Protein AF-A0A9P2P8I8-F1 (afdb_monomer_lite)

Secondary structure (DSSP, 8-state):
--EEEEE--SHHHHHHHHHHHHTT-EEEEE-SS-HHHHHHS-----PPPPHHHHHHHHHTT--TTTTTSPP--EEEEEEEPTTT--EEEEEEEE-

Sequence (95 aa):
MRRIAIVGAGQSGLQLGLGLLDTGYEVTMITNRTADEIRQGKVMSSQCMFHTALQTERDLGLNFWEEQCPAVEGIGLALVNPENGSKAFEWSALN

Organism: Acinetobacter baumannii (NCBI:txid470)

Radius of gyration: 18.87 Å; chains: 1; bounding box: 46×26×46 Å

Foldseek 3Di:
DDEEEDEDPDLVRVLVQLVCVVVPYHYHYHYPDDPVCVVVDDDPDPDDDDPVSVVSCVVSVNNPCPVPDDDPQKDKDFDADPPPRDTPDIDMDGD

Structure (mmCIF, N/CA/C/O backbone):
data_AF-A0A9P2P8I8-F1
#
_entry.id   AF-A0A9P2P8I8-F1
#
loop_
_atom_site.group_PDB
_atom_site.id
_atom_site.type_symbol
_atom_site.label_atom_id
_atom_site.label_alt_id
_atom_site.label_comp_id
_atom_site.label_asym_id
_atom_site.label_entity_id
_atom_site.label_seq_id
_atom_site.pdbx_PDB_ins_code
_atom_site.Cartn_x
_atom_site.Cartn_y
_atom_site.Cartn_z
_atom_site.occupancy
_atom_site.B_iso_or_equiv
_atom_site.auth_seq_id
_atom_site.auth_comp_id
_atom_site.auth_asym_id
_atom_site.auth_atom_id
_atom_site.pdbx_PDB_model_num
ATOM 1 N N . MET A 1 1 ? -15.891 -10.897 20.415 1.00 79.06 1 MET A N 1
ATOM 2 C CA . MET A 1 1 ? -15.146 -10.055 19.454 1.00 79.06 1 MET A CA 1
ATOM 3 C C . MET A 1 1 ? -13.676 -10.439 19.517 1.00 79.06 1 MET A C 1
ATOM 5 O O . MET A 1 1 ? -13.160 -10.539 20.624 1.00 79.06 1 MET A O 1
ATOM 9 N N . ARG A 1 2 ? -13.023 -10.729 18.384 1.00 92.81 2 ARG A N 1
ATOM 10 C CA . ARG A 1 2 ? -11.568 -10.977 18.343 1.00 92.81 2 ARG A CA 1
ATOM 11 C C . ARG A 1 2 ? -10.847 -9.646 18.105 1.00 92.81 2 ARG A C 1
ATOM 13 O O . ARG A 1 2 ? -11.363 -8.816 17.362 1.00 92.81 2 ARG A O 1
ATOM 20 N N . ARG A 1 3 ? -9.679 -9.472 18.727 1.00 97.75 3 ARG A N 1
ATOM 21 C CA . ARG A 1 3 ? -8.797 -8.311 18.539 1.00 97.75 3 ARG A CA 1
ATOM 22 C C . ARG A 1 3 ? -7.639 -8.697 17.637 1.00 97.75 3 ARG A C 1
ATOM 24 O O . ARG A 1 3 ? -7.036 -9.746 17.861 1.00 97.75 3 ARG A O 1
ATOM 31 N N . ILE A 1 4 ? -7.341 -7.874 16.640 1.00 98.38 4 ILE A N 1
ATOM 32 C CA . ILE A 1 4 ? -6.299 -8.141 15.648 1.00 98.38 4 ILE A CA 1
ATOM 33 C C . ILE A 1 4 ? -5.331 -6.961 15.630 1.00 98.38 4 ILE A C 1
ATOM 35 O O . ILE A 1 4 ? -5.727 -5.826 15.381 1.00 98.38 4 ILE A O 1
ATOM 39 N N . ALA A 1 5 ? -4.055 -7.235 15.895 1.00 98.19 5 ALA A N 1
ATOM 40 C CA . ALA A 1 5 ? -2.982 -6.263 15.737 1.00 98.19 5 ALA A CA 1
ATOM 41 C C . ALA A 1 5 ? -2.267 -6.497 14.400 1.00 98.19 5 ALA A C 1
ATOM 43 O O . ALA A 1 5 ? -1.893 -7.628 14.088 1.00 98.19 5 ALA A O 1
ATOM 44 N N . ILE A 1 6 ? -2.065 -5.430 13.630 1.00 98.38 6 ILE A N 1
ATOM 45 C CA . ILE A 1 6 ? -1.362 -5.437 12.345 1.00 98.38 6 ILE A CA 1
ATOM 46 C C . ILE A 1 6 ? -0.135 -4.535 12.474 1.00 98.38 6 ILE A C 1
ATOM 48 O O . ILE A 1 6 ? -0.251 -3.372 12.858 1.00 98.38 6 ILE A O 1
ATOM 52 N N . VAL A 1 7 ? 1.046 -5.068 12.157 1.00 97.88 7 VAL A N 1
ATOM 53 C CA . VAL A 1 7 ? 2.302 -4.305 12.142 1.00 97.88 7 VAL A CA 1
ATOM 54 C C . VAL A 1 7 ? 2.632 -3.934 10.697 1.00 97.88 7 VAL A C 1
ATOM 56 O O . VAL A 1 7 ? 3.039 -4.785 9.912 1.00 97.88 7 VAL A O 1
ATOM 59 N N . GLY A 1 8 ? 2.459 -2.657 10.361 1.00 96.00 8 GLY A N 1
ATOM 60 C CA . GLY A 1 8 ? 2.714 -2.072 9.046 1.00 96.00 8 GLY A CA 1
ATOM 61 C C . GLY A 1 8 ? 1.458 -1.483 8.398 1.00 96.00 8 GLY A C 1
ATOM 62 O O . GLY A 1 8 ? 0.542 -2.212 8.037 1.00 96.00 8 GLY A O 1
ATOM 63 N N . ALA A 1 9 ? 1.460 -0.165 8.168 1.00 94.31 9 ALA A N 1
ATOM 64 C CA . ALA A 1 9 ? 0.372 0.574 7.512 1.00 94.31 9 ALA A CA 1
ATOM 65 C C . ALA A 1 9 ? 0.647 0.855 6.017 1.00 94.31 9 ALA A C 1
ATOM 67 O O . ALA A 1 9 ? 0.394 1.951 5.524 1.00 94.31 9 ALA A O 1
ATOM 68 N N . GLY A 1 10 ? 1.233 -0.113 5.305 1.00 92.50 10 GLY A N 1
ATOM 69 C CA . GLY A 1 10 ? 1.344 -0.072 3.840 1.00 92.50 10 GLY A CA 1
ATOM 70 C C . GLY A 1 10 ? 0.045 -0.512 3.154 1.00 92.50 10 GLY A C 1
ATOM 71 O O . GLY A 1 10 ? -0.934 -0.810 3.834 1.00 92.50 10 GLY A O 1
ATOM 72 N N . GLN A 1 11 ? 0.054 -0.622 1.820 1.00 91.69 11 GLN A N 1
ATOM 73 C CA . GLN A 1 11 ? -1.124 -1.012 1.024 1.00 91.69 11 GLN A CA 1
ATOM 74 C C . GLN A 1 11 ? -1.824 -2.275 1.552 1.00 91.69 11 GLN A C 1
ATOM 76 O O . GLN A 1 11 ? -2.996 -2.230 1.914 1.00 91.69 11 GLN A O 1
ATOM 81 N N . SER A 1 12 ? -1.092 -3.382 1.702 1.00 92.38 12 SER A N 1
ATOM 82 C CA . SER A 1 12 ? -1.667 -4.645 2.188 1.00 92.38 12 SER A CA 1
ATOM 83 C C . SER A 1 12 ? -2.211 -4.553 3.617 1.00 92.38 12 SER A C 1
ATOM 85 O O . SER A 1 12 ? -3.283 -5.083 3.903 1.00 92.38 12 SER A O 1
ATOM 87 N N . GLY A 1 13 ? -1.492 -3.872 4.514 1.00 95.69 13 GLY A N 1
ATOM 88 C CA . GLY A 1 13 ? -1.898 -3.704 5.908 1.00 95.69 13 GLY A CA 1
ATOM 89 C C . GLY A 1 13 ? -3.170 -2.871 6.039 1.00 95.69 13 GLY A C 1
ATOM 90 O O . GLY A 1 13 ? -4.078 -3.259 6.769 1.00 95.69 13 GLY A O 1
ATOM 91 N N . LEU A 1 14 ? -3.264 -1.764 5.297 1.00 95.25 14 LEU A N 1
ATOM 92 C CA . LEU A 1 14 ? -4.447 -0.904 5.287 1.00 95.25 14 LEU A CA 1
ATOM 93 C C . LEU A 1 14 ? -5.662 -1.616 4.687 1.00 95.25 14 LEU A C 1
ATOM 95 O O . LEU A 1 14 ? -6.717 -1.596 5.313 1.00 95.25 14 LEU A O 1
ATOM 99 N N . GLN A 1 15 ? -5.515 -2.300 3.547 1.00 95.94 15 GLN A N 1
ATOM 100 C CA . GLN A 1 15 ? -6.615 -3.066 2.945 1.00 95.94 15 GLN A CA 1
ATOM 101 C C . GLN A 1 15 ? -7.127 -4.162 3.893 1.00 95.94 15 GLN A C 1
ATOM 103 O O . GLN A 1 15 ? -8.329 -4.256 4.140 1.00 95.94 15 GLN A O 1
ATOM 108 N N . LEU A 1 16 ? -6.221 -4.938 4.504 1.00 97.00 16 LEU A N 1
ATOM 109 C CA . LEU A 1 16 ? -6.589 -5.958 5.490 1.00 97.00 16 LEU A CA 1
ATOM 110 C C . LEU A 1 16 ? -7.272 -5.342 6.718 1.00 97.00 16 LEU A C 1
ATOM 112 O O . LEU A 1 16 ? -8.302 -5.837 7.169 1.00 97.00 16 LEU A O 1
ATOM 116 N N . GLY A 1 17 ? -6.696 -4.275 7.273 1.00 97.69 17 GLY A N 1
ATOM 117 C CA . GLY A 1 17 ? -7.209 -3.625 8.473 1.00 97.69 17 GLY A CA 1
ATOM 118 C C . GLY A 1 17 ? -8.597 -3.025 8.269 1.00 97.69 17 GLY A C 1
ATOM 119 O O . GLY A 1 17 ? -9.460 -3.206 9.123 1.00 97.69 17 GLY A O 1
ATOM 120 N N . LEU A 1 18 ? -8.827 -2.368 7.131 1.00 97.50 18 LEU A N 1
ATOM 121 C CA . LEU A 1 18 ? -10.121 -1.780 6.788 1.00 97.50 18 LEU A CA 1
ATOM 122 C C . LEU A 1 18 ? -11.180 -2.859 6.530 1.00 97.50 18 LEU A C 1
ATOM 124 O O . LEU A 1 18 ? -12.271 -2.755 7.079 1.00 97.50 18 LEU A O 1
ATOM 128 N N . GLY A 1 19 ? -10.850 -3.937 5.810 1.00 97.06 19 GLY A N 1
ATOM 129 C CA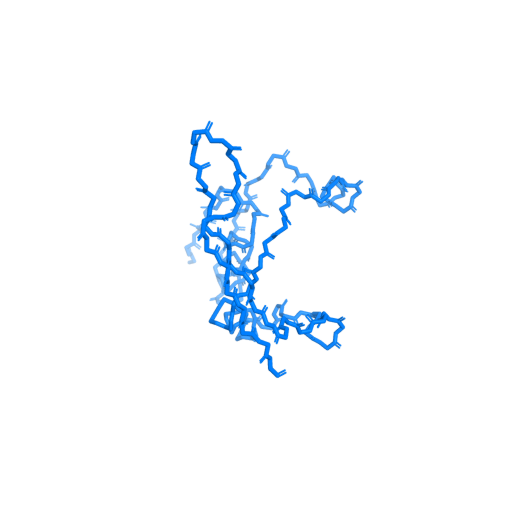 . GLY A 1 19 ? -11.784 -5.053 5.611 1.00 97.06 19 GLY A CA 1
ATOM 130 C C . GLY A 1 19 ? -12.128 -5.804 6.908 1.00 97.06 19 GLY A C 1
ATOM 131 O O . GLY A 1 19 ? -13.273 -6.193 7.139 1.00 97.06 19 GLY A O 1
ATOM 132 N N . LEU A 1 20 ? -11.160 -5.983 7.812 1.00 97.31 20 LEU A N 1
ATOM 133 C CA . LEU A 1 20 ? -11.426 -6.555 9.138 1.00 97.31 20 LEU A CA 1
ATOM 134 C C . LEU A 1 20 ? -12.292 -5.626 9.998 1.00 97.31 20 LEU A C 1
ATOM 136 O O . LEU A 1 20 ? -13.177 -6.094 10.712 1.00 97.31 20 LEU A O 1
ATOM 140 N N . LEU A 1 21 ? -12.057 -4.317 9.930 1.00 96.88 21 LEU A N 1
ATOM 141 C CA . LEU A 1 21 ? -12.871 -3.344 10.650 1.00 96.88 21 LEU A CA 1
ATOM 142 C C . LEU A 1 21 ? -14.321 -3.345 10.136 1.00 96.88 21 LEU A C 1
ATOM 144 O O . LEU A 1 21 ? -15.243 -3.400 10.947 1.00 96.88 21 LEU A O 1
ATOM 148 N N . ASP A 1 22 ? -14.519 -3.365 8.815 1.00 96.00 22 ASP A N 1
ATOM 149 C CA . ASP A 1 22 ? -15.839 -3.417 8.167 1.00 96.00 22 ASP A CA 1
ATOM 150 C C . ASP A 1 22 ? -16.634 -4.682 8.545 1.00 96.00 22 ASP A C 1
ATOM 152 O O . ASP A 1 22 ? -17.841 -4.646 8.774 1.00 96.00 22 ASP A O 1
ATOM 156 N N . THR A 1 23 ? -15.937 -5.802 8.749 1.00 95.62 23 THR A N 1
ATOM 157 C CA . THR A 1 23 ? -16.545 -7.069 9.197 1.00 95.62 23 THR A CA 1
ATOM 158 C C . THR A 1 23 ? -16.763 -7.167 10.717 1.00 95.62 23 THR A C 1
ATOM 160 O O . THR A 1 23 ? -17.205 -8.206 11.214 1.00 95.62 23 THR A O 1
ATOM 163 N N . GLY A 1 24 ? -16.499 -6.095 11.476 1.00 96.44 24 GLY A N 1
ATOM 164 C CA . GLY A 1 24 ? -16.817 -5.988 12.905 1.00 96.44 24 GLY A CA 1
ATOM 165 C C . GLY A 1 24 ? -15.725 -6.469 13.868 1.00 96.44 24 GLY A C 1
ATOM 166 O O . GLY A 1 24 ? -16.013 -6.741 15.039 1.00 96.44 24 GLY A O 1
ATOM 167 N N . TYR A 1 25 ? -14.476 -6.601 13.411 1.00 98.12 25 TYR A N 1
ATOM 168 C CA . TYR A 1 25 ? -13.335 -6.875 14.290 1.00 98.12 25 TYR A CA 1
ATOM 169 C C . TYR A 1 25 ? -12.787 -5.597 14.935 1.00 98.12 25 TYR A C 1
ATOM 171 O O . TYR A 1 25 ? -12.844 -4.508 14.372 1.00 98.12 25 TYR A O 1
ATOM 179 N N . GLU A 1 26 ? -12.177 -5.745 16.112 1.00 98.25 26 GLU A N 1
ATOM 180 C CA . GLU A 1 26 ? -11.382 -4.677 16.721 1.00 98.25 26 GLU A CA 1
ATOM 181 C C . GLU A 1 26 ? -9.956 -4.748 16.155 1.00 98.25 26 GLU A C 1
ATOM 183 O O . GLU A 1 26 ? -9.256 -5.748 16.347 1.00 98.25 26 GLU A O 1
ATOM 188 N N . VAL A 1 27 ? -9.531 -3.703 15.443 1.00 98.25 27 VAL A N 1
ATOM 189 C CA . VAL A 1 27 ? -8.246 -3.661 14.731 1.00 98.25 27 VAL A CA 1
ATOM 190 C C . VAL A 1 27 ? -7.327 -2.615 15.355 1.00 98.25 27 VAL A C 1
ATOM 192 O O . VAL A 1 27 ? -7.707 -1.463 15.535 1.00 98.25 27 VAL A O 1
ATOM 195 N N . THR A 1 28 ? -6.090 -3.006 15.659 1.00 97.88 28 THR A N 1
ATOM 196 C CA . THR A 1 28 ? -5.005 -2.089 16.036 1.00 97.88 28 THR A CA 1
ATOM 197 C C . THR A 1 28 ? -3.951 -2.081 14.938 1.00 97.88 28 THR A C 1
ATOM 199 O O . THR A 1 28 ? -3.357 -3.115 14.642 1.00 97.88 28 THR A O 1
ATOM 202 N N . MET A 1 29 ? -3.694 -0.913 14.352 1.00 97.50 29 MET A N 1
ATOM 203 C CA . MET A 1 29 ? -2.650 -0.721 13.345 1.00 97.50 29 MET A CA 1
ATOM 204 C C . MET A 1 29 ? -1.416 -0.088 13.986 1.00 97.50 29 MET A C 1
ATOM 206 O O . MET A 1 29 ? -1.514 0.964 14.614 1.00 97.50 29 MET A O 1
ATOM 210 N N . ILE A 1 30 ? -0.252 -0.706 13.804 1.00 97.50 30 ILE A N 1
ATOM 211 C CA . ILE A 1 30 ? 1.029 -0.205 14.304 1.00 97.50 30 ILE A CA 1
ATOM 212 C C . ILE A 1 30 ? 1.893 0.182 13.110 1.00 97.50 30 ILE A C 1
ATOM 214 O O . ILE A 1 30 ? 2.166 -0.631 12.232 1.00 97.50 30 ILE A O 1
ATOM 218 N N . THR A 1 31 ? 2.357 1.425 13.081 1.00 96.06 31 THR A N 1
ATOM 219 C CA . THR A 1 31 ? 3.255 1.937 12.044 1.00 96.06 31 THR A CA 1
ATOM 220 C C . THR A 1 31 ? 4.214 2.954 12.649 1.00 96.06 31 THR A C 1
ATOM 222 O O . THR A 1 31 ? 3.911 3.573 13.666 1.00 96.06 31 THR A O 1
ATOM 225 N N . ASN A 1 32 ? 5.384 3.122 12.037 1.00 96.00 32 ASN A N 1
ATOM 226 C CA . ASN A 1 32 ? 6.408 4.063 12.491 1.00 96.00 32 ASN A CA 1
ATOM 227 C C . ASN A 1 32 ? 6.219 5.488 11.942 1.00 96.00 32 ASN A C 1
ATOM 229 O O . ASN A 1 32 ? 7.126 6.302 12.083 1.00 96.00 32 ASN A O 1
ATOM 233 N N . ARG A 1 33 ? 5.099 5.758 11.260 1.00 93.62 33 ARG A N 1
ATOM 234 C CA . ARG A 1 33 ? 4.764 7.059 10.668 1.00 93.62 33 ARG A CA 1
ATOM 235 C C . ARG A 1 33 ? 3.309 7.405 10.928 1.00 93.62 33 ARG A C 1
ATOM 237 O O . ARG A 1 33 ? 2.436 6.547 10.806 1.00 93.62 33 ARG A O 1
ATOM 244 N N . THR A 1 34 ? 3.051 8.664 11.225 1.00 94.75 34 THR A N 1
ATOM 245 C CA . THR A 1 34 ? 1.706 9.234 11.312 1.00 94.75 34 THR A CA 1
ATOM 246 C C . THR A 1 34 ? 1.107 9.460 9.919 1.00 94.75 34 THR A C 1
ATOM 248 O O . THR A 1 34 ? 1.813 9.466 8.907 1.00 94.75 34 THR A O 1
ATOM 251 N N . ALA A 1 35 ? -0.209 9.679 9.856 1.00 92.81 35 ALA A N 1
ATOM 252 C CA . ALA A 1 35 ? -0.887 10.016 8.604 1.00 92.81 35 ALA A CA 1
ATOM 253 C C . ALA A 1 35 ? -0.351 11.322 7.983 1.00 92.81 35 ALA A C 1
ATOM 255 O O . ALA A 1 35 ? -0.173 11.392 6.767 1.00 92.81 35 ALA A O 1
ATOM 256 N N . ASP A 1 36 ? -0.028 12.325 8.808 1.00 96.31 36 ASP A N 1
ATOM 257 C CA . ASP A 1 36 ? 0.527 13.600 8.341 1.00 96.31 36 ASP A CA 1
ATOM 258 C C . ASP A 1 36 ? 1.941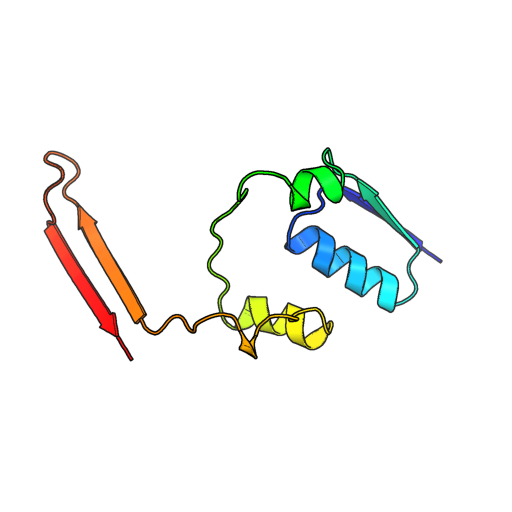 13.448 7.773 1.00 96.31 36 ASP A C 1
ATOM 260 O O . ASP A 1 36 ? 2.239 14.010 6.720 1.00 96.31 36 ASP A O 1
ATOM 264 N N . GLU A 1 37 ? 2.793 12.633 8.403 1.00 95.38 37 GLU A N 1
ATOM 265 C CA . GLU A 1 37 ? 4.132 12.331 7.880 1.00 95.38 37 GLU A CA 1
ATOM 266 C C . GLU A 1 37 ? 4.076 11.610 6.530 1.00 95.38 37 GLU A C 1
ATOM 268 O O . GLU A 1 37 ? 4.922 11.848 5.670 1.00 95.38 37 GLU A O 1
ATOM 273 N N . ILE A 1 38 ? 3.078 10.747 6.316 1.00 92.50 38 ILE A N 1
ATOM 274 C CA . ILE A 1 38 ? 2.853 10.101 5.016 1.00 92.50 38 ILE A CA 1
ATOM 275 C C . ILE A 1 38 ? 2.360 11.128 3.992 1.00 92.50 38 ILE A C 1
ATOM 277 O O . ILE A 1 38 ? 2.889 11.184 2.884 1.00 92.50 38 ILE A O 1
ATOM 281 N N . ARG A 1 39 ? 1.380 11.963 4.359 1.00 92.81 39 ARG A N 1
ATOM 282 C CA . ARG A 1 39 ? 0.767 12.958 3.465 1.00 92.81 39 ARG A CA 1
ATOM 283 C C . ARG A 1 39 ? 1.750 14.036 3.007 1.00 92.81 39 ARG A C 1
ATOM 285 O O . ARG A 1 39 ? 1.655 14.501 1.876 1.00 92.81 39 ARG A O 1
ATOM 292 N N . GLN A 1 40 ? 2.644 14.464 3.893 1.00 96.62 40 GLN A N 1
ATOM 293 C CA . GLN A 1 40 ? 3.614 15.536 3.640 1.00 96.62 40 GLN A CA 1
ATOM 294 C C . GLN A 1 40 ? 4.999 15.000 3.246 1.00 96.62 40 GLN A C 1
ATOM 296 O O . GLN A 1 40 ? 5.886 15.768 2.872 1.00 96.62 40 GLN A O 1
ATOM 301 N N . GLY A 1 41 ? 5.202 13.687 3.358 1.00 93.25 41 GLY A N 1
ATOM 302 C CA . GLY A 1 41 ? 6.456 13.021 3.053 1.00 93.25 41 GLY A CA 1
ATOM 303 C C . GLY A 1 41 ? 6.728 12.882 1.558 1.00 93.25 41 GLY A C 1
ATOM 304 O O . GLY A 1 41 ? 5.932 13.236 0.689 1.00 93.25 41 GLY A O 1
ATOM 305 N N . LYS A 1 42 ? 7.896 12.320 1.246 1.0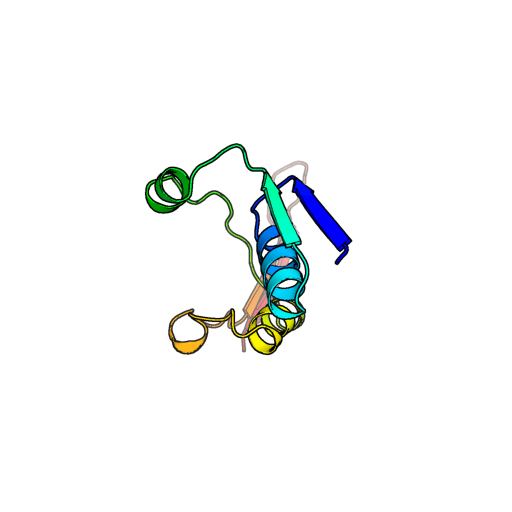0 93.75 42 LYS A N 1
ATOM 306 C CA . LYS A 1 42 ? 8.231 11.918 -0.124 1.00 93.75 42 LYS A CA 1
ATOM 307 C C . LYS A 1 42 ? 7.428 10.680 -0.519 1.00 93.75 42 LYS A C 1
ATOM 309 O O . LYS A 1 42 ? 7.092 9.860 0.336 1.00 93.75 42 LYS A O 1
ATOM 314 N N . VAL A 1 43 ? 7.221 10.501 -1.825 1.00 88.81 43 VAL A N 1
ATOM 315 C CA . VAL A 1 43 ? 6.696 9.247 -2.383 1.00 88.81 43 VAL A CA 1
ATOM 316 C C . VAL A 1 43 ? 7.548 8.086 -1.871 1.00 88.81 43 VAL A C 1
ATOM 318 O O . VAL A 1 43 ? 8.753 8.034 -2.115 1.00 88.81 43 VAL A O 1
ATOM 321 N N . MET A 1 44 ? 6.923 7.178 -1.119 1.00 84.94 44 MET A N 1
ATOM 322 C CA . MET A 1 44 ? 7.622 6.060 -0.477 1.00 84.94 44 MET A CA 1
ATOM 323 C C . MET A 1 44 ? 7.758 4.845 -1.397 1.00 84.94 44 MET A C 1
ATOM 325 O O . MET A 1 44 ? 8.667 4.040 -1.216 1.00 84.94 44 MET A O 1
ATOM 329 N N . SER A 1 45 ? 6.847 4.691 -2.360 1.00 82.69 45 SER A N 1
ATOM 330 C CA . SER A 1 45 ? 6.838 3.570 -3.292 1.00 82.69 45 SER A CA 1
ATOM 331 C C . SER A 1 45 ? 6.166 3.963 -4.603 1.00 82.69 45 SER A C 1
ATOM 333 O O . SER A 1 45 ? 5.085 4.547 -4.591 1.00 82.69 45 SER A O 1
ATOM 335 N N . SER A 1 46 ? 6.796 3.630 -5.728 1.00 78.06 46 SER A N 1
ATOM 336 C CA . SER A 1 46 ? 6.215 3.730 -7.070 1.00 78.06 46 SER A CA 1
ATOM 337 C C . SER A 1 46 ? 5.663 2.363 -7.484 1.00 78.06 46 SER A C 1
ATOM 339 O O . SER A 1 46 ? 6.175 1.721 -8.402 1.00 78.06 46 SER A O 1
ATOM 341 N N . GLN A 1 47 ? 4.684 1.859 -6.730 1.00 82.44 47 GLN A N 1
ATOM 342 C CA . GLN A 1 47 ? 4.052 0.576 -7.026 1.00 82.44 47 GLN A CA 1
ATOM 343 C C . GLN A 1 47 ? 3.145 0.692 -8.251 1.00 82.44 47 GLN A C 1
ATOM 345 O O . GLN A 1 47 ? 2.306 1.584 -8.330 1.00 82.44 47 GLN A O 1
ATOM 350 N N . CYS A 1 48 ? 3.302 -0.243 -9.186 1.00 87.19 48 CYS A N 1
ATOM 351 C CA . CYS A 1 48 ? 2.351 -0.466 -10.266 1.00 87.19 48 CYS A CA 1
ATOM 352 C C . CYS A 1 48 ? 1.353 -1.534 -9.811 1.00 87.19 48 CYS A C 1
ATOM 354 O O . CYS A 1 48 ? 1.745 -2.671 -9.535 1.00 87.19 48 CYS A O 1
ATOM 356 N N . MET A 1 49 ? 0.077 -1.166 -9.721 1.00 89.56 49 MET A N 1
ATOM 357 C CA . MET A 1 49 ? -0.989 -2.069 -9.294 1.00 89.56 49 MET A CA 1
ATOM 358 C C . MET A 1 49 ? -1.651 -2.700 -10.518 1.00 89.56 49 MET A C 1
ATOM 360 O O . MET A 1 49 ? -2.134 -2.003 -11.406 1.00 89.56 49 MET A O 1
ATOM 364 N N . PHE A 1 50 ? -1.662 -4.031 -10.572 1.00 89.62 50 PHE A N 1
ATOM 365 C CA . PHE A 1 50 ? -2.336 -4.785 -11.630 1.00 89.62 50 PHE A CA 1
ATOM 366 C C . PHE A 1 50 ? -3.797 -5.056 -11.267 1.00 89.62 50 PHE A C 1
ATOM 368 O O . PHE A 1 50 ? -4.191 -4.964 -10.104 1.00 89.62 50 PHE A O 1
ATOM 375 N N . HIS A 1 51 ? -4.585 -5.452 -12.270 1.00 91.19 51 HIS A N 1
ATOM 376 C CA . HIS A 1 51 ? -6.034 -5.638 -12.174 1.00 91.19 51 HIS A CA 1
ATOM 377 C C . HIS A 1 51 ? -6.503 -6.355 -10.897 1.00 91.19 51 HIS A C 1
ATOM 379 O O . HIS A 1 51 ? -7.379 -5.842 -10.210 1.00 91.19 51 HIS A O 1
ATOM 385 N N . THR A 1 52 ? -5.910 -7.500 -10.545 1.00 91.88 52 THR A N 1
ATOM 386 C CA . THR A 1 52 ? -6.327 -8.283 -9.369 1.00 91.88 52 THR A CA 1
ATOM 387 C C . THR A 1 52 ? -6.094 -7.547 -8.051 1.00 91.88 52 THR A C 1
ATOM 389 O O . THR A 1 52 ? -6.914 -7.649 -7.147 1.00 91.88 52 THR A O 1
ATOM 392 N N . ALA A 1 53 ? -5.000 -6.790 -7.935 1.00 90.31 53 ALA A N 1
ATOM 393 C CA . ALA A 1 53 ? -4.729 -6.010 -6.731 1.00 90.31 53 ALA A CA 1
ATOM 394 C C . ALA A 1 53 ? -5.730 -4.851 -6.595 1.00 90.31 53 ALA A C 1
ATOM 396 O O . ALA A 1 53 ? -6.269 -4.632 -5.515 1.00 90.31 53 ALA A O 1
ATOM 397 N N . LEU A 1 54 ? -6.047 -4.188 -7.713 1.00 93.25 54 LEU A N 1
ATOM 398 C CA . LEU A 1 54 ? -7.086 -3.156 -7.766 1.00 93.25 54 LEU A CA 1
ATOM 399 C C . LEU A 1 54 ? -8.481 -3.724 -7.477 1.00 93.25 54 LEU A C 1
ATOM 401 O O . LEU A 1 54 ? -9.307 -3.041 -6.885 1.00 93.25 54 LEU A O 1
ATOM 405 N N . GLN A 1 55 ? -8.758 -4.975 -7.856 1.00 95.31 55 GLN A N 1
ATOM 406 C CA . GLN A 1 55 ? -10.058 -5.589 -7.589 1.00 95.31 55 GLN A CA 1
ATOM 407 C C . GLN A 1 55 ? -10.329 -5.726 -6.088 1.00 95.31 55 GLN A C 1
ATOM 409 O O . GLN A 1 55 ? -11.429 -5.408 -5.653 1.00 95.31 55 GLN A O 1
ATOM 414 N N . THR A 1 56 ? -9.320 -6.085 -5.290 1.00 93.75 56 THR A N 1
ATOM 415 C CA . THR A 1 56 ? -9.437 -6.092 -3.823 1.00 93.75 56 THR A CA 1
ATOM 416 C C . THR A 1 56 ? -9.828 -4.716 -3.281 1.00 93.75 56 THR A C 1
ATOM 418 O O . THR A 1 56 ? -10.662 -4.611 -2.386 1.00 93.75 56 THR A O 1
ATOM 421 N N . GLU A 1 57 ? -9.255 -3.646 -3.834 1.00 95.00 57 GLU A N 1
ATOM 422 C CA . GLU A 1 57 ? -9.599 -2.278 -3.442 1.00 95.00 57 GLU A CA 1
ATOM 423 C C . GLU A 1 57 ? -11.031 -1.919 -3.847 1.00 95.00 57 GLU A C 1
ATOM 425 O O . GLU A 1 57 ? -11.740 -1.306 -3.053 1.00 95.00 57 GLU A O 1
ATOM 430 N N . ARG A 1 58 ? -11.488 -2.319 -5.041 1.00 95.88 58 ARG A N 1
ATOM 431 C CA . ARG A 1 58 ? -12.874 -2.098 -5.492 1.00 95.88 58 ARG A CA 1
ATOM 432 C C . ARG A 1 58 ? -13.881 -2.817 -4.602 1.00 95.88 58 ARG A C 1
ATOM 434 O O . ARG A 1 58 ? -14.848 -2.196 -4.172 1.00 95.88 58 ARG A O 1
ATOM 441 N N . ASP A 1 59 ? -13.631 -4.087 -4.297 1.00 95.50 59 ASP A N 1
ATOM 442 C CA . ASP A 1 59 ? -14.522 -4.916 -3.481 1.00 95.50 59 ASP A CA 1
ATOM 443 C C . ASP A 1 59 ? -14.676 -4.355 -2.057 1.00 95.50 59 ASP A C 1
ATOM 445 O O . ASP A 1 59 ? -15.744 -4.464 -1.458 1.00 95.50 59 ASP A O 1
ATOM 449 N N . LEU A 1 60 ? -13.627 -3.708 -1.533 1.00 95.62 60 LEU A N 1
ATOM 450 C CA . LEU A 1 60 ? -13.627 -3.033 -0.230 1.00 95.62 60 LEU A CA 1
ATOM 451 C C . LEU A 1 60 ? -14.067 -1.557 -0.291 1.00 95.62 60 LEU A C 1
ATOM 453 O O . LEU A 1 60 ? -14.087 -0.887 0.740 1.00 95.62 60 LEU A O 1
ATOM 457 N N . GLY A 1 61 ? -14.379 -1.018 -1.475 1.00 95.69 61 GLY A N 1
ATOM 458 C CA . GLY A 1 61 ? -14.734 0.396 -1.648 1.00 95.69 61 GLY A CA 1
ATOM 459 C C . GLY A 1 61 ? -13.582 1.376 -1.382 1.00 95.69 61 GLY A C 1
ATOM 460 O O . GLY A 1 61 ? -13.824 2.517 -0.999 1.00 95.69 61 GLY A O 1
ATOM 461 N N . LEU A 1 62 ? -12.333 0.938 -1.560 1.00 95.44 62 LEU A N 1
ATOM 462 C CA . LEU A 1 62 ? -11.103 1.696 -1.289 1.00 95.44 62 LEU A CA 1
ATOM 463 C C . LEU A 1 62 ? -10.424 2.254 -2.550 1.00 95.44 62 LEU A C 1
ATOM 465 O O . LEU A 1 62 ? -9.457 3.009 -2.440 1.00 95.44 62 LEU A O 1
ATOM 469 N N . ASN A 1 63 ? -10.912 1.906 -3.745 1.00 95.00 63 ASN A N 1
ATOM 470 C CA . ASN A 1 63 ? -10.332 2.344 -5.017 1.00 95.00 63 ASN A CA 1
ATOM 471 C C . ASN A 1 63 ? -10.774 3.772 -5.406 1.00 95.00 63 ASN A C 1
ATOM 473 O O . ASN A 1 63 ? -11.487 3.979 -6.386 1.00 95.00 63 ASN A O 1
ATOM 477 N N . PHE A 1 64 ? -10.389 4.773 -4.612 1.00 93.62 64 PHE A N 1
ATOM 478 C CA . PHE A 1 64 ? -10.932 6.135 -4.726 1.00 93.62 64 PHE A CA 1
ATOM 479 C C . PHE A 1 64 ? -10.510 6.905 -5.986 1.00 93.62 64 PHE A C 1
ATOM 481 O O . PHE A 1 64 ? -11.171 7.878 -6.343 1.00 93.62 64 PHE A O 1
ATOM 488 N N . TRP A 1 65 ? -9.415 6.504 -6.638 1.00 92.25 65 TRP A N 1
ATOM 489 C CA . TRP A 1 65 ? -8.782 7.284 -7.711 1.00 92.25 65 TRP A CA 1
ATOM 490 C C . TRP A 1 65 ? -8.840 6.631 -9.089 1.00 92.25 65 TRP A C 1
ATOM 492 O O . TRP A 1 65 ? -8.170 7.102 -10.003 1.00 92.25 65 TRP A O 1
ATOM 502 N N . GLU A 1 66 ? -9.623 5.566 -9.262 1.00 92.56 66 GLU A N 1
ATOM 503 C CA . GLU A 1 66 ? -9.681 4.81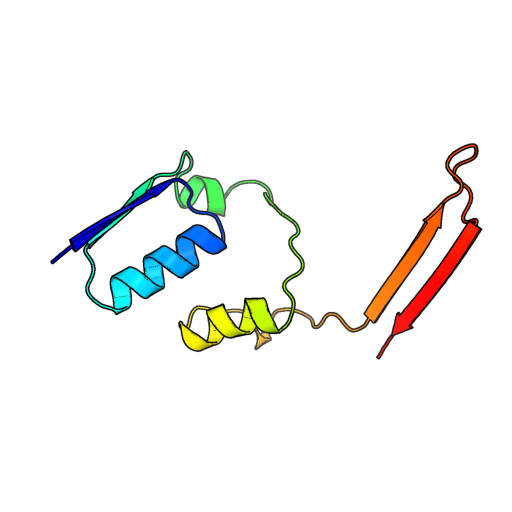1 -10.519 1.00 92.56 66 GLU A CA 1
ATOM 504 C C . GLU A 1 66 ? -9.957 5.695 -11.741 1.00 92.56 66 GLU A C 1
ATOM 506 O O . GLU A 1 66 ? -9.294 5.558 -12.762 1.00 92.56 66 GLU A O 1
ATOM 511 N N . GLU A 1 67 ? -10.880 6.651 -11.617 1.00 93.38 67 GLU A N 1
ATOM 512 C CA . GLU A 1 67 ? -11.251 7.547 -12.718 1.00 93.38 67 GLU A CA 1
ATOM 513 C C . GLU A 1 67 ? -10.205 8.635 -13.012 1.00 93.38 67 GLU A C 1
ATOM 515 O O . GLU A 1 67 ? -10.206 9.206 -14.101 1.00 93.38 67 GLU A O 1
ATOM 520 N N . GLN A 1 68 ? -9.331 8.961 -12.052 1.00 95.38 68 GLN A N 1
ATOM 521 C CA . GLN A 1 68 ? -8.305 10.000 -12.225 1.00 95.38 68 GLN A CA 1
ATOM 522 C C . GLN A 1 68 ? -6.916 9.425 -12.522 1.00 95.38 68 GLN A C 1
ATOM 524 O O . GLN A 1 68 ? -6.065 10.131 -13.065 1.00 95.38 68 GLN A O 1
ATOM 529 N N . CYS A 1 69 ? -6.664 8.174 -12.140 1.00 91.12 69 CYS A N 1
ATOM 530 C CA . CYS A 1 69 ? -5.393 7.503 -12.357 1.00 91.12 69 CYS A CA 1
ATOM 531 C C . CYS A 1 69 ? -5.269 7.089 -13.834 1.00 91.12 69 CYS A C 1
ATOM 5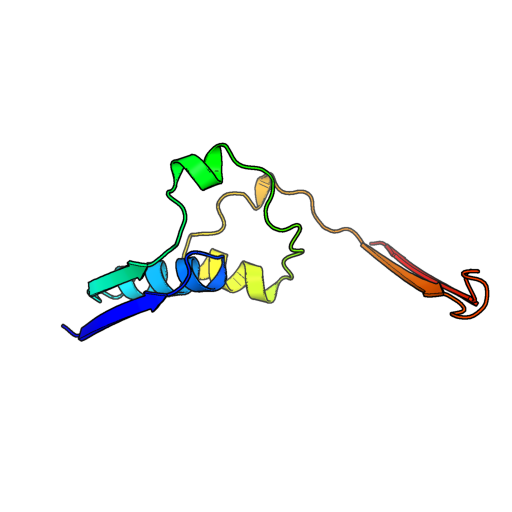33 O O . CYS A 1 69 ? -6.122 6.348 -14.325 1.00 91.12 69 CYS A O 1
ATOM 535 N N . PRO A 1 70 ? -4.225 7.528 -14.559 1.00 90.44 70 PRO A N 1
ATOM 536 C CA . PRO A 1 70 ? -4.022 7.111 -15.940 1.00 90.44 70 PRO A CA 1
ATOM 537 C C . PRO A 1 70 ? -3.874 5.593 -16.061 1.00 90.44 70 PRO A C 1
ATOM 539 O O . PRO A 1 70 ? -3.205 4.953 -15.245 1.00 90.44 70 PRO A O 1
ATOM 542 N N . ALA A 1 71 ? -4.454 5.024 -17.116 1.00 89.31 71 ALA A N 1
ATOM 543 C CA . ALA A 1 71 ? -4.273 3.616 -17.420 1.00 89.31 71 ALA A CA 1
ATOM 544 C C . ALA A 1 71 ? -2.818 3.326 -17.817 1.00 89.31 71 ALA A C 1
ATOM 546 O O . ALA A 1 71 ? -2.158 4.117 -18.493 1.00 89.31 71 ALA A O 1
ATOM 547 N N . VAL A 1 72 ? -2.328 2.148 -17.433 1.00 89.75 72 VAL A N 1
ATOM 548 C CA . VAL A 1 72 ? -1.102 1.597 -18.013 1.00 89.75 72 VAL A CA 1
ATOM 549 C C . VAL A 1 72 ? -1.462 1.034 -19.385 1.00 89.75 72 VAL A C 1
ATOM 551 O O . VAL A 1 72 ? -2.072 -0.027 -19.485 1.00 89.75 72 VAL A O 1
ATOM 554 N N . GLU A 1 73 ? -1.106 1.761 -20.441 1.00 92.19 73 GLU A N 1
ATOM 555 C CA . GLU A 1 73 ? -1.458 1.412 -21.827 1.00 92.19 73 GLU A CA 1
ATOM 556 C C . GLU A 1 73 ? -0.474 0.437 -22.481 1.00 92.19 73 GLU A C 1
ATOM 558 O O . GLU A 1 73 ? -0.677 0.009 -23.611 1.00 92.19 73 GLU A O 1
ATOM 563 N N . GLY A 1 74 ? 0.602 0.062 -21.794 1.00 92.12 74 GLY A N 1
ATOM 564 C CA . GLY A 1 74 ? 1.565 -0.878 -22.339 1.00 92.12 74 GLY A CA 1
ATOM 565 C C 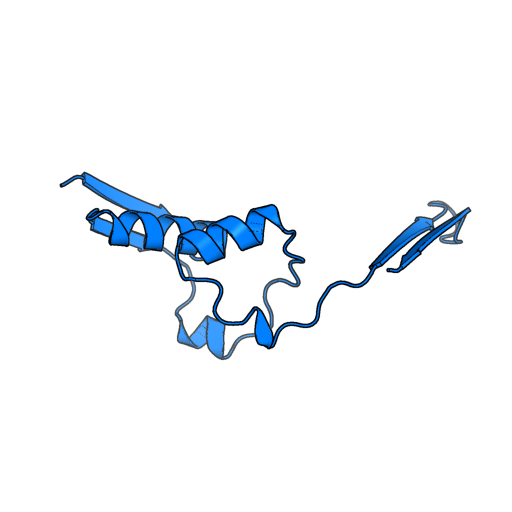. GLY A 1 74 ? 2.714 -1.191 -21.400 1.00 92.12 74 GLY A C 1
ATOM 566 O O . GLY A 1 74 ? 2.848 -0.621 -20.317 1.00 92.12 74 GLY A O 1
ATOM 567 N N . ILE A 1 75 ? 3.557 -2.118 -21.837 1.00 92.19 75 ILE A N 1
ATOM 568 C CA . ILE A 1 75 ? 4.746 -2.556 -21.119 1.00 92.19 75 ILE A CA 1
ATOM 569 C C . ILE A 1 75 ? 5.928 -2.646 -22.082 1.00 92.19 75 ILE A C 1
ATOM 571 O O . ILE A 1 75 ? 5.814 -3.158 -23.194 1.00 92.19 75 ILE A O 1
ATOM 575 N N . GLY A 1 76 ? 7.073 -2.133 -21.637 1.00 93.69 76 GLY A N 1
ATOM 576 C CA . GLY A 1 76 ? 8.354 -2.248 -22.323 1.00 93.69 76 GLY A CA 1
ATOM 577 C C . GLY A 1 76 ? 9.343 -3.018 -21.460 1.00 93.69 76 GLY A C 1
ATOM 578 O O . GLY A 1 76 ? 9.416 -2.808 -20.249 1.00 93.69 76 GLY A O 1
ATOM 579 N N . LEU A 1 77 ? 10.101 -3.912 -22.083 1.00 94.56 77 LEU A N 1
ATOM 580 C CA . LEU A 1 77 ? 11.107 -4.744 -21.437 1.00 94.56 77 LEU A CA 1
ATOM 581 C C . LEU A 1 77 ? 12.398 -4.679 -22.253 1.00 94.56 77 LEU A C 1
ATOM 583 O O . LEU A 1 77 ? 12.390 -4.871 -23.469 1.00 94.56 77 LEU A O 1
ATOM 587 N N . ALA A 1 78 ? 13.515 -4.444 -21.570 1.00 95.69 78 ALA A N 1
ATOM 588 C CA . ALA A 1 78 ? 14.841 -4.474 -22.168 1.00 95.69 78 ALA A CA 1
ATOM 589 C C . ALA A 1 78 ? 15.731 -5.455 -21.405 1.00 95.69 78 ALA A C 1
ATOM 591 O O . ALA A 1 78 ? 15.853 -5.379 -20.181 1.00 95.69 78 ALA A O 1
ATOM 592 N N . LEU A 1 79 ? 16.371 -6.361 -22.140 1.00 97.12 79 LEU A N 1
ATOM 593 C CA . LEU A 1 79 ? 17.453 -7.182 -21.619 1.00 97.12 79 LEU A CA 1
ATOM 594 C C . LEU A 1 79 ? 18.762 -6.433 -21.848 1.00 97.12 79 LEU A C 1
ATOM 596 O O . LEU A 1 79 ? 19.117 -6.116 -22.986 1.00 97.12 79 LEU A O 1
ATOM 600 N N . VAL A 1 80 ? 19.484 -6.165 -20.767 1.00 97.38 80 VAL A N 1
ATOM 601 C CA . VAL A 1 80 ? 20.789 -5.503 -20.814 1.00 97.38 80 VAL A CA 1
ATOM 602 C C . VAL A 1 80 ? 21.908 -6.530 -20.704 1.00 97.38 80 VAL A C 1
ATOM 604 O O . VAL A 1 80 ? 21.829 -7.472 -19.917 1.00 97.38 80 VAL A O 1
ATOM 607 N N . ASN A 1 81 ? 22.957 -6.351 -21.501 1.00 96.38 81 ASN A N 1
ATOM 608 C CA . ASN A 1 81 ? 24.182 -7.121 -21.370 1.00 96.38 81 ASN A CA 1
ATOM 609 C C . ASN A 1 81 ? 24.880 -6.714 -20.054 1.00 96.38 81 ASN A C 1
ATOM 611 O O . ASN A 1 81 ? 25.179 -5.530 -19.874 1.00 96.38 81 ASN A O 1
ATOM 615 N N . PRO A 1 82 ? 25.158 -7.659 -19.139 1.00 95.31 82 PRO A N 1
ATOM 616 C CA . PRO A 1 82 ? 25.725 -7.339 -17.832 1.00 95.31 82 PRO A CA 1
ATOM 617 C C . PRO A 1 82 ? 27.184 -6.856 -17.886 1.00 95.31 82 PRO A C 1
ATOM 619 O O . PRO A 1 82 ? 27.620 -6.180 -16.961 1.00 95.31 82 PRO A O 1
ATOM 622 N N . GLU A 1 83 ? 27.940 -7.176 -18.940 1.00 96.81 83 GLU A N 1
ATOM 623 C CA . GLU A 1 83 ? 29.359 -6.812 -19.058 1.00 96.81 83 GLU A CA 1
ATOM 624 C C . GLU A 1 83 ? 29.557 -5.369 -19.536 1.00 96.81 83 GLU A C 1
ATOM 626 O O . GLU A 1 83 ? 30.487 -4.693 -19.101 1.00 96.81 83 GLU A O 1
ATOM 631 N N . ASN A 1 84 ? 28.696 -4.891 -20.441 1.00 96.25 84 ASN A N 1
ATOM 632 C CA . ASN A 1 84 ? 28.865 -3.587 -21.098 1.00 96.25 84 ASN A CA 1
ATOM 633 C C . ASN A 1 84 ? 27.645 -2.652 -21.000 1.00 96.25 84 ASN A C 1
ATOM 635 O O . ASN A 1 84 ? 27.699 -1.530 -21.499 1.00 96.25 84 ASN A O 1
ATOM 639 N N . GLY A 1 85 ? 26.541 -3.095 -20.390 1.00 94.75 85 GLY A N 1
ATOM 640 C CA . GLY A 1 85 ? 25.323 -2.304 -20.191 1.00 94.75 85 GLY A CA 1
ATOM 641 C C . GLY A 1 85 ? 24.514 -2.009 -21.460 1.00 94.75 85 GLY A C 1
ATOM 642 O O . GLY A 1 85 ? 23.498 -1.319 -21.385 1.00 94.75 85 GLY A O 1
ATOM 643 N N . SER A 1 86 ? 24.929 -2.509 -22.628 1.00 96.00 86 SER A N 1
ATOM 644 C CA . SER A 1 86 ? 24.190 -2.325 -23.883 1.00 96.00 86 SER A CA 1
ATOM 645 C C . SER A 1 86 ? 22.878 -3.120 -23.893 1.00 96.00 86 SER A C 1
ATOM 647 O O . SER A 1 86 ? 22.764 -4.165 -23.250 1.00 96.00 86 SER A O 1
ATOM 649 N N . LYS A 1 87 ? 21.868 -2.646 -24.635 1.00 95.62 87 LYS A N 1
ATOM 650 C CA . LYS A 1 87 ? 20.624 -3.402 -24.848 1.00 95.62 87 LYS A CA 1
ATOM 651 C C . LYS A 1 87 ? 20.913 -4.604 -25.754 1.00 95.62 87 LYS A C 1
ATOM 653 O O . LYS A 1 87 ? 21.225 -4.427 -26.927 1.00 95.62 87 LYS A O 1
ATOM 658 N N . ALA A 1 88 ? 20.793 -5.812 -25.215 1.00 95.75 88 ALA A N 1
ATOM 659 C CA . ALA A 1 88 ? 20.910 -7.060 -25.970 1.00 95.75 88 ALA A CA 1
ATOM 660 C C . ALA A 1 88 ? 19.597 -7.422 -26.684 1.00 95.75 88 ALA A C 1
ATOM 662 O O . ALA A 1 88 ? 19.614 -8.041 -27.744 1.00 95.75 88 ALA A O 1
ATOM 663 N N . PHE A 1 89 ? 18.463 -7.036 -26.097 1.00 96.44 89 PHE A N 1
ATOM 664 C CA . PHE A 1 89 ? 17.126 -7.236 -26.646 1.00 96.44 89 PHE A CA 1
ATOM 665 C C . PHE A 1 89 ? 16.169 -6.183 -26.081 1.00 96.44 89 PHE A C 1
ATOM 667 O O . PHE A 1 89 ? 16.300 -5.778 -24.925 1.00 96.44 89 PHE A O 1
ATOM 674 N N . GLU A 1 90 ? 15.195 -5.762 -26.881 1.00 96.25 90 GLU A N 1
ATOM 675 C CA . GLU A 1 90 ? 14.131 -4.850 -26.472 1.00 96.25 90 GLU A CA 1
ATOM 676 C C . GLU A 1 90 ? 12.813 -5.291 -27.105 1.00 96.25 90 GLU A C 1
ATOM 678 O O . GLU A 1 90 ? 12.766 -5.672 -28.275 1.00 96.25 90 GLU A O 1
ATOM 683 N N . TRP A 1 91 ? 11.748 -5.242 -26.313 1.00 96.44 91 TRP A N 1
ATOM 684 C CA . TRP A 1 91 ? 10.391 -5.515 -26.755 1.00 96.44 91 TRP A CA 1
ATOM 685 C C . TRP A 1 91 ? 9.414 -4.600 -26.032 1.00 96.44 91 TRP A C 1
ATOM 687 O O . TRP A 1 91 ? 9.594 -4.277 -24.855 1.00 96.44 91 TRP A O 1
ATOM 697 N N . SER A 1 92 ? 8.352 -4.224 -26.728 1.00 95.94 92 SER A N 1
ATOM 698 C CA . SER A 1 92 ? 7.217 -3.537 -26.138 1.00 95.94 92 SER A CA 1
ATOM 699 C C . SER A 1 92 ? 5.908 -4.088 -26.688 1.00 95.94 92 SER A C 1
ATOM 701 O O . SER A 1 92 ? 5.814 -4.472 -27.855 1.00 95.94 92 SER A O 1
ATOM 703 N N . ALA A 1 93 ? 4.892 -4.100 -25.831 1.00 93.12 93 ALA A N 1
ATOM 704 C CA . ALA A 1 93 ? 3.496 -4.183 -26.229 1.00 93.12 93 ALA A CA 1
ATOM 705 C C . ALA A 1 93 ? 2.793 -2.921 -25.745 1.00 93.12 93 ALA A C 1
ATOM 707 O O . ALA A 1 93 ? 2.833 -2.600 -24.557 1.00 93.12 93 ALA A O 1
ATOM 708 N N . LEU A 1 94 ? 2.172 -2.222 -26.683 1.00 88.12 94 LEU A N 1
ATOM 709 C CA . LEU A 1 94 ? 1.270 -1.108 -26.434 1.00 88.12 94 LEU A CA 1
ATOM 710 C C . LEU A 1 94 ? -0.134 -1.568 -26.844 1.00 88.12 94 LEU A C 1
ATOM 712 O O . LEU A 1 94 ? -0.253 -2.387 -27.761 1.00 88.12 94 LEU A O 1
ATOM 716 N N . ASN A 1 95 ? -1.153 -1.084 -26.141 1.00 68.75 95 ASN A N 1
ATOM 717 C CA . ASN A 1 95 ? -2.549 -1.198 -26.560 1.00 68.75 95 ASN A CA 1
ATOM 718 C C . ASN A 1 95 ? -2.819 -0.407 -27.844 1.00 68.75 95 ASN A C 1
ATOM 720 O O . ASN A 1 95 ? -2.140 0.621 -28.071 1.00 68.75 95 ASN A O 1
#

pLDDT: mean 93.69, std 4.7, range [68.75, 98.38]

InterPro domains:
  IPR036188 FAD/NAD(P)-binding domain superfamily [G3DSA:3.50.50.60] (2-77)
  IPR036188 FAD/NAD(P)-binding domain superfamily [SSF51905] (2-76)